Protein AF-A0A3C1L4R4-F1 (afdb_monomer)

Foldseek 3Di:
DQDPPPGDADDDDPDPLQDDDADDDPVVVVVLVVLVVVQVVLDVVLDPQADFHDDPNHTDDDSDADSRNHDDDQVNQQVVQLVVCVVVVHDSVPDGPLLVLLVVLQCCVQPVVDDQQVSCNNVSHPDSVVSVVSHPDNHCVVVVVVVVCCVVPPPVVVVVPDDDDDDD

Nearest PDB structures (foldseek):
  5dcf-assembly1_A  TM=4.908E-01  e=5.056E-01  Escherichia coli CFT073

Solvent-accessible surface area (backbone atoms only — not comparable to full-atom values): 10262 Å² total; per-residue (Å²): 76,80,41,90,100,74,42,71,46,88,61,80,77,96,48,85,83,76,69,81,88,78,90,73,55,69,71,55,52,52,54,52,50,55,42,50,54,54,47,52,53,37,42,63,75,46,54,90,68,48,64,85,45,65,54,98,91,39,81,49,87,75,82,68,52,42,83,61,51,43,74,64,50,73,66,58,55,30,50,52,47,28,51,52,32,46,75,70,75,41,82,40,80,85,49,34,73,68,43,57,54,26,50,52,49,19,45,42,40,27,72,70,65,46,57,58,62,60,49,11,57,71,74,70,42,97,43,39,75,67,46,55,75,38,47,82,55,55,70,59,45,67,60,53,52,50,54,52,50,43,70,74,72,38,78,63,62,57,68,73,74,54,95,69,80,82,79,132

Secondary structure (DSSP, 8-state):
-EETTTEE-PPPPSSGGG----PPPHHHHHHHHHHHHHHHHHHHHHGGGPPPEEETTEEE--SSB-TTSPBPPHHHHHHHHHHHHHHTT---TT-SHHHHHHHHHHHHHHTT---HHHHHHHHT-SSHHHHHTT----TTHHHHHHHHHHHHH-HHHHHHH---PPP-

Structure (mmCIF, N/CA/C/O backbone):
data_AF-A0A3C1L4R4-F1
#
_entry.id   AF-A0A3C1L4R4-F1
#
loop_
_atom_site.group_PDB
_atom_site.id
_atom_site.type_symbol
_atom_site.label_atom_id
_atom_site.label_alt_id
_atom_site.label_comp_id
_atom_site.label_asym_id
_atom_site.label_entity_id
_atom_site.label_seq_id
_atom_site.pdbx_PDB_ins_code
_atom_site.Cartn_x
_atom_site.Cartn_y
_atom_site.Cartn_z
_atom_site.occupancy
_atom_site.B_iso_or_equiv
_atom_site.auth_seq_id
_atom_site.auth_comp_id
_atom_site.auth_asym_id
_atom_site.auth_atom_id
_atom_site.pdbx_PDB_model_num
ATOM 1 N N . ILE A 1 1 ? 14.454 9.113 -6.965 1.00 69.62 1 ILE A N 1
ATOM 2 C CA . ILE A 1 1 ? 14.552 10.583 -7.130 1.00 69.62 1 ILE A CA 1
ATOM 3 C C . ILE A 1 1 ? 14.815 10.904 -8.598 1.00 69.62 1 ILE A C 1
ATOM 5 O O . ILE A 1 1 ? 15.331 10.041 -9.294 1.00 69.62 1 ILE A O 1
ATOM 9 N N . TYR A 1 2 ? 14.398 12.070 -9.090 1.00 75.56 2 TYR A N 1
ATOM 10 C CA . TYR A 1 2 ? 14.700 12.485 -10.464 1.00 75.56 2 TYR A CA 1
ATOM 11 C C . TYR A 1 2 ? 15.959 13.350 -10.463 1.00 75.56 2 TYR A C 1
ATOM 13 O O . TYR A 1 2 ? 16.041 14.293 -9.679 1.00 75.56 2 TYR A O 1
ATOM 21 N N . VAL A 1 3 ? 16.917 13.026 -11.327 1.00 77.19 3 VAL A N 1
ATOM 22 C CA . VAL A 1 3 ? 18.148 13.792 -11.528 1.00 77.19 3 VAL A CA 1
ATOM 23 C C . VAL A 1 3 ? 18.175 14.272 -12.975 1.00 77.19 3 VAL A C 1
ATOM 25 O O . VAL A 1 3 ? 18.022 13.489 -13.914 1.00 77.19 3 VAL A O 1
ATOM 28 N N . HIS A 1 4 ? 18.338 15.581 -13.163 1.00 60.81 4 HIS A N 1
ATOM 29 C CA . HIS A 1 4 ? 18.354 16.202 -14.485 1.00 60.81 4 HIS A CA 1
ATOM 30 C C . HIS A 1 4 ? 19.452 15.579 -15.371 1.00 60.81 4 HIS A C 1
ATOM 32 O O . HIS A 1 4 ? 20.565 15.362 -14.902 1.00 60.81 4 HIS A O 1
ATOM 38 N N . LYS A 1 5 ? 19.134 15.269 -16.638 1.00 65.25 5 LYS A N 1
ATOM 39 C CA . LYS A 1 5 ? 19.987 14.554 -17.623 1.00 65.25 5 LYS A CA 1
ATOM 40 C C . LYS A 1 5 ? 20.335 13.085 -17.318 1.00 65.25 5 LYS A C 1
ATOM 42 O O . LYS A 1 5 ? 20.870 12.423 -18.197 1.00 65.25 5 LYS A O 1
ATOM 47 N N . VAL A 1 6 ? 19.993 12.561 -16.139 1.00 72.38 6 VAL A N 1
ATOM 48 C CA . VAL A 1 6 ? 20.196 11.143 -15.767 1.00 72.38 6 VAL A CA 1
ATOM 49 C C . VAL A 1 6 ? 18.869 10.374 -15.753 1.00 72.38 6 VAL A C 1
ATOM 51 O O . VAL A 1 6 ? 18.811 9.204 -16.118 1.00 72.38 6 VAL A O 1
ATOM 54 N N . GLY A 1 7 ? 17.774 11.041 -15.379 1.00 75.62 7 GLY A N 1
ATOM 55 C CA . GLY A 1 7 ? 16.449 10.442 -15.262 1.00 75.62 7 GLY A CA 1
ATOM 5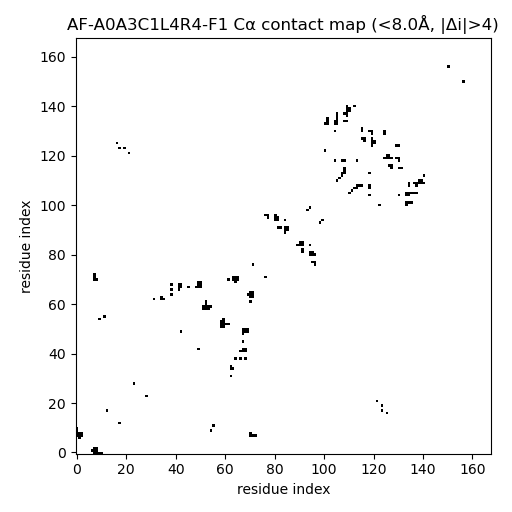6 C C . GLY A 1 7 ? 16.133 9.992 -13.836 1.00 75.62 7 GLY A C 1
ATOM 57 O O . GLY A 1 7 ? 16.526 10.628 -12.857 1.00 75.62 7 GLY A O 1
ATOM 58 N N . MET A 1 8 ? 15.352 8.920 -13.700 1.00 78.44 8 MET A N 1
ATOM 59 C CA . MET A 1 8 ? 15.033 8.351 -12.390 1.00 78.44 8 MET A CA 1
ATOM 60 C C . MET A 1 8 ? 16.244 7.594 -11.846 1.00 78.44 8 MET A C 1
ATOM 62 O O . MET A 1 8 ? 16.796 6.753 -12.543 1.00 78.44 8 MET A O 1
ATOM 66 N N . VAL A 1 9 ? 16.605 7.850 -10.590 1.00 78.88 9 VAL A N 1
ATOM 67 C CA . VAL A 1 9 ? 17.627 7.101 -9.842 1.00 78.88 9 VAL A CA 1
ATOM 68 C C . VAL A 1 9 ? 17.070 6.657 -8.490 1.00 78.88 9 VAL A C 1
ATOM 70 O O . VAL A 1 9 ? 16.121 7.259 -7.966 1.00 78.88 9 VAL A O 1
ATOM 73 N N . LEU A 1 10 ? 17.635 5.604 -7.907 1.00 78.81 10 LEU A N 1
ATOM 74 C CA . LEU A 1 10 ? 17.300 5.187 -6.546 1.00 78.81 10 LEU A CA 1
ATOM 75 C C . LEU A 1 10 ? 17.875 6.215 -5.561 1.00 78.81 10 LEU A C 1
ATOM 77 O O . LEU A 1 10 ? 19.039 6.585 -5.653 1.00 78.81 10 LEU A O 1
ATOM 81 N N . GLY A 1 11 ? 17.027 6.753 -4.682 1.00 69.50 11 GLY A N 1
ATOM 82 C CA . GLY A 1 11 ? 17.460 7.705 -3.654 1.00 69.50 11 GLY A CA 1
ATOM 83 C C . GLY A 1 11 ? 17.774 6.981 -2.347 1.00 69.50 11 GLY A C 1
ATOM 84 O O . GLY A 1 11 ? 17.216 5.902 -2.144 1.00 69.50 11 GLY A O 1
ATOM 85 N N . PRO A 1 12 ? 18.603 7.566 -1.466 1.00 64.62 12 PRO A N 1
ATOM 86 C CA . PRO A 1 12 ? 18.909 6.967 -0.172 1.00 64.62 12 PRO A CA 1
ATOM 87 C C . PRO A 1 12 ? 17.627 6.744 0.637 1.00 64.62 12 PRO A C 1
ATOM 89 O O . PRO A 1 12 ? 16.671 7.529 0.544 1.00 64.62 12 PRO A O 1
ATOM 92 N N . THR A 1 13 ? 17.600 5.687 1.449 1.00 63.44 13 THR A N 1
ATOM 93 C CA . THR A 1 13 ? 16.550 5.541 2.460 1.00 63.44 13 THR A CA 1
ATOM 94 C C . THR A 1 13 ? 16.604 6.749 3.400 1.00 63.44 13 THR A C 1
ATOM 96 O O . THR A 1 13 ? 17.674 7.215 3.787 1.00 63.44 13 THR A O 1
ATOM 99 N N . LYS A 1 14 ? 15.444 7.321 3.748 1.00 56.09 14 LYS A N 1
ATOM 100 C CA . LYS A 1 14 ? 15.394 8.533 4.590 1.00 56.09 14 LYS A CA 1
ATOM 101 C C . LYS A 1 14 ? 15.913 8.292 6.018 1.00 56.09 14 LYS A C 1
ATOM 103 O O . LYS A 1 14 ? 16.124 9.257 6.746 1.00 56.09 14 LYS A O 1
ATOM 108 N N . ASN A 1 15 ? 16.057 7.033 6.438 1.00 54.19 15 ASN A N 1
ATOM 109 C CA . ASN A 1 15 ? 16.427 6.614 7.785 1.00 54.19 15 ASN A CA 1
ATOM 110 C C . ASN A 1 15 ? 16.558 5.079 7.865 1.00 54.19 15 ASN A C 1
ATOM 112 O O . ASN A 1 15 ? 15.798 4.357 7.221 1.00 54.19 15 ASN A O 1
ATOM 116 N N . ALA A 1 16 ? 17.454 4.584 8.731 1.00 54.16 16 ALA A N 1
ATOM 117 C CA . ALA A 1 16 ? 17.684 3.149 8.979 1.00 54.16 16 ALA A CA 1
ATOM 118 C C . ALA A 1 16 ? 16.422 2.381 9.432 1.00 54.16 16 ALA A C 1
ATOM 120 O O . ALA A 1 16 ? 16.317 1.174 9.238 1.00 54.16 16 ALA A O 1
ATOM 121 N N . GLY A 1 17 ? 15.427 3.090 9.980 1.00 51.97 17 GLY A N 1
ATOM 122 C CA . GLY A 1 17 ? 14.133 2.529 10.386 1.00 51.97 17 GLY A CA 1
ATOM 123 C C . GLY A 1 17 ? 13.174 2.183 9.239 1.00 51.97 17 GLY A C 1
ATOM 124 O O . GLY A 1 17 ? 12.043 1.803 9.513 1.00 51.97 17 GLY A O 1
ATOM 125 N N . ALA A 1 18 ? 13.580 2.346 7.975 1.00 55.81 18 ALA A N 1
ATOM 126 C CA . ALA A 1 18 ? 12.785 1.954 6.809 1.00 55.81 18 ALA A CA 1
ATOM 127 C C . ALA A 1 18 ? 12.988 0.482 6.390 1.00 55.81 18 ALA A C 1
ATOM 129 O O . ALA A 1 18 ? 12.319 0.019 5.467 1.00 55.81 18 ALA A O 1
ATOM 130 N N . SER A 1 19 ? 13.907 -0.243 7.040 1.00 62.59 19 SER A N 1
ATOM 131 C CA . SER A 1 19 ? 14.094 -1.681 6.828 1.00 62.59 19 SER A CA 1
ATOM 132 C C . SER A 1 19 ? 13.076 -2.476 7.647 1.00 62.59 19 SER A C 1
ATOM 134 O O . SER A 1 19 ? 12.895 -2.220 8.837 1.00 62.59 19 SER A O 1
ATOM 136 N N . GLY A 1 20 ? 12.404 -3.438 7.017 1.00 67.81 20 GLY A N 1
ATOM 137 C CA . GLY A 1 20 ? 11.384 -4.261 7.659 1.00 67.81 20 GLY A CA 1
ATOM 138 C C . GLY A 1 20 ? 10.989 -5.463 6.806 1.00 67.81 20 GLY A C 1
ATOM 139 O O . GLY A 1 20 ? 11.265 -5.511 5.608 1.00 67.81 20 GLY A O 1
ATOM 140 N N . THR A 1 21 ? 10.335 -6.439 7.435 1.00 77.19 21 THR A N 1
ATOM 141 C CA . THR A 1 21 ? 9.783 -7.614 6.749 1.00 77.19 21 THR A CA 1
ATOM 142 C C . THR A 1 21 ? 8.290 -7.414 6.530 1.00 77.19 21 THR A C 1
ATOM 144 O O . THR A 1 21 ? 7.559 -7.129 7.476 1.00 77.19 21 THR A O 1
ATOM 147 N N . HIS A 1 22 ? 7.832 -7.591 5.291 1.00 79.44 22 HIS A N 1
ATOM 148 C CA . HIS A 1 22 ? 6.410 -7.624 4.960 1.00 79.44 22 HIS A CA 1
ATOM 149 C C . HIS A 1 22 ? 6.014 -9.037 4.545 1.00 79.44 22 HIS A C 1
ATOM 151 O O . HIS A 1 22 ? 6.553 -9.586 3.583 1.00 79.44 22 HIS A O 1
ATOM 157 N N . HIS A 1 23 ? 5.043 -9.608 5.254 1.00 83.12 23 HIS A N 1
ATOM 158 C CA . HIS A 1 23 ? 4.431 -10.871 4.866 1.00 83.12 23 HIS A CA 1
ATOM 159 C C . HIS A 1 23 ? 3.428 -10.613 3.742 1.00 83.12 23 HIS A C 1
ATOM 161 O O . HIS A 1 23 ? 2.510 -9.805 3.884 1.00 83.12 23 HIS A O 1
ATOM 167 N N . LEU A 1 24 ? 3.634 -11.277 2.608 1.00 85.50 24 LEU A N 1
ATOM 168 C CA . LEU A 1 24 ? 2.774 -11.161 1.436 1.00 85.50 24 LEU A CA 1
ATOM 169 C C . LEU A 1 24 ? 1.768 -12.310 1.427 1.00 85.50 24 LEU A C 1
ATOM 171 O O . LEU A 1 24 ? 2.111 -13.441 1.768 1.00 85.50 24 LEU A O 1
ATOM 175 N N . SER A 1 25 ? 0.535 -12.033 1.004 1.00 87.94 25 SER A N 1
ATOM 176 C CA . SER A 1 25 ? -0.443 -13.094 0.765 1.00 87.94 25 SER A CA 1
ATOM 177 C C . SER A 1 25 ? -0.022 -13.955 -0.429 1.00 87.94 25 SER A C 1
ATOM 179 O O . SER A 1 25 ? 0.686 -13.487 -1.325 1.00 87.94 25 SER A O 1
ATOM 181 N N . ALA A 1 26 ? -0.503 -15.200 -0.479 1.00 91.25 26 ALA A N 1
ATOM 182 C CA . ALA A 1 26 ? -0.207 -16.118 -1.579 1.00 91.25 26 ALA A CA 1
ATOM 183 C C . ALA A 1 26 ? -0.540 -15.504 -2.952 1.00 91.25 26 ALA A C 1
ATOM 185 O O . ALA A 1 26 ? 0.288 -15.541 -3.857 1.00 91.25 26 ALA A O 1
ATOM 186 N N . GLY A 1 27 ? -1.691 -14.834 -3.079 1.00 93.31 27 GLY A N 1
ATOM 187 C CA . GLY A 1 27 ? -2.075 -14.158 -4.322 1.00 93.31 27 GLY A CA 1
ATOM 188 C C . GLY A 1 27 ? -1.095 -13.059 -4.751 1.00 93.31 27 GLY A C 1
ATOM 189 O O . GLY A 1 27 ? -0.784 -12.941 -5.932 1.00 93.31 27 GLY A O 1
ATOM 190 N N . VAL A 1 28 ? -0.542 -12.285 -3.808 1.00 90.69 28 VAL A N 1
ATOM 191 C CA . VAL A 1 28 ? 0.492 -11.286 -4.131 1.00 90.69 28 VAL A CA 1
ATOM 192 C C . VAL A 1 28 ? 1.785 -11.967 -4.575 1.00 90.69 28 VAL A C 1
ATOM 194 O O . VAL A 1 28 ? 2.408 -11.512 -5.531 1.00 90.69 28 VAL A O 1
ATOM 197 N N . VAL A 1 29 ? 2.182 -13.062 -3.923 1.00 93.25 29 VAL A N 1
ATOM 198 C CA . VAL A 1 29 ? 3.367 -13.834 -4.325 1.00 93.25 29 VAL A CA 1
ATOM 199 C C . VAL A 1 29 ? 3.219 -14.360 -5.755 1.00 93.25 29 VAL A C 1
ATOM 201 O O . VAL A 1 29 ? 4.149 -14.199 -6.545 1.00 93.25 29 VAL A O 1
ATOM 204 N N . GLU A 1 30 ? 2.055 -14.902 -6.119 1.00 95.88 30 GLU A N 1
ATOM 205 C CA . GLU A 1 30 ? 1.783 -15.359 -7.489 1.00 95.88 30 GLU A CA 1
ATOM 206 C C . GLU A 1 30 ? 1.872 -14.221 -8.513 1.00 95.88 30 GLU A C 1
ATOM 208 O O . GLU A 1 30 ? 2.554 -14.344 -9.531 1.00 95.88 30 GLU A O 1
ATOM 213 N N . LEU A 1 31 ? 1.286 -13.057 -8.215 1.00 94.56 31 LEU A N 1
ATOM 214 C CA . LEU A 1 31 ? 1.388 -11.883 -9.090 1.00 94.56 31 LEU A CA 1
ATOM 215 C C . LEU A 1 31 ? 2.840 -11.410 -9.275 1.00 94.56 31 LEU A C 1
ATOM 217 O O . LEU A 1 31 ? 3.225 -10.983 -10.365 1.00 94.56 31 LEU A O 1
ATOM 221 N N . LEU A 1 32 ? 3.666 -11.489 -8.229 1.00 94.25 32 LEU A N 1
ATOM 222 C CA . LEU A 1 32 ? 5.084 -11.129 -8.306 1.00 94.25 32 LEU A CA 1
ATOM 223 C C . LEU A 1 32 ? 5.902 -12.142 -9.115 1.00 94.25 32 LEU A C 1
ATOM 225 O O . LEU A 1 32 ? 6.820 -11.734 -9.832 1.00 94.25 32 LEU A O 1
ATOM 229 N N . ARG A 1 33 ? 5.574 -13.437 -9.033 1.00 94.62 33 ARG A N 1
ATOM 230 C CA . ARG A 1 33 ? 6.178 -14.483 -9.875 1.00 94.62 33 ARG A CA 1
ATOM 231 C C . ARG A 1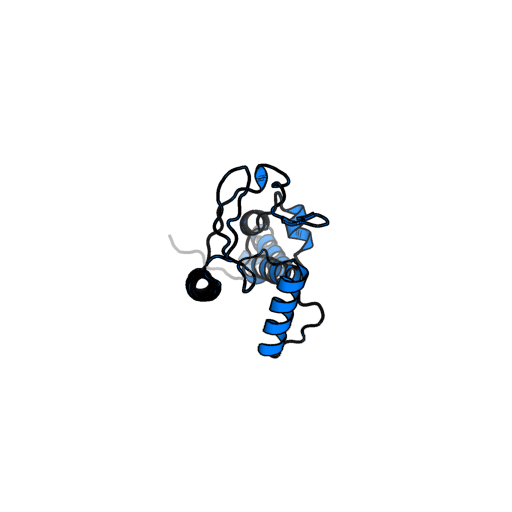 33 ? 5.854 -14.242 -11.346 1.00 94.62 33 ARG A C 1
ATOM 233 O O . ARG A 1 33 ? 6.779 -14.071 -12.138 1.00 94.62 33 ARG A O 1
ATOM 240 N N . ALA A 1 34 ? 4.575 -14.060 -11.670 1.00 95.06 34 ALA A N 1
ATOM 241 C CA . ALA A 1 34 ? 4.134 -13.730 -13.023 1.00 95.06 34 ALA A CA 1
ATOM 242 C C . ALA A 1 34 ? 4.795 -12.442 -13.552 1.00 95.06 34 ALA A C 1
ATOM 244 O O . ALA A 1 34 ? 5.209 -12.366 -14.710 1.00 95.06 34 ALA A O 1
ATOM 245 N N . ARG A 1 35 ? 4.976 -11.417 -12.700 1.00 94.56 35 ARG A N 1
ATOM 246 C CA . ARG A 1 35 ? 5.694 -10.197 -13.102 1.00 94.56 35 ARG A CA 1
ATOM 247 C C . ARG A 1 35 ? 7.160 -10.469 -13.438 1.00 94.56 35 ARG A C 1
ATOM 249 O O . ARG A 1 35 ? 7.659 -9.881 -14.397 1.00 94.56 35 ARG A O 1
ATOM 256 N N . ARG A 1 36 ? 7.851 -11.317 -12.670 1.00 93.12 36 ARG A N 1
ATOM 257 C CA . ARG A 1 36 ? 9.249 -11.688 -12.948 1.00 93.12 36 ARG A CA 1
ATOM 258 C C . ARG A 1 36 ? 9.383 -12.424 -14.277 1.00 93.12 36 ARG A C 1
ATOM 260 O O . ARG A 1 36 ? 10.307 -12.128 -15.025 1.00 93.12 36 ARG A O 1
ATOM 267 N N . GLU A 1 37 ? 8.451 -13.315 -14.595 1.00 93.69 37 GLU A N 1
ATOM 268 C CA . GLU A 1 37 ? 8.420 -14.015 -15.885 1.00 93.69 37 GLU A CA 1
ATOM 269 C C . GLU A 1 37 ? 8.212 -13.039 -17.049 1.00 93.69 37 GLU A C 1
ATOM 271 O O . GLU A 1 37 ? 8.998 -13.023 -17.998 1.00 93.69 37 GLU A O 1
ATOM 276 N N . ALA A 1 38 ? 7.227 -12.141 -16.936 1.00 91.94 38 ALA A N 1
ATOM 277 C CA . ALA A 1 38 ? 6.996 -11.097 -17.934 1.00 91.94 38 ALA A CA 1
ATOM 278 C C . ALA A 1 38 ? 8.228 -10.193 -18.121 1.00 91.94 38 ALA A C 1
ATOM 280 O O . ALA A 1 38 ? 8.598 -9.855 -19.243 1.00 91.94 38 ALA A O 1
ATOM 281 N N . GLN A 1 39 ? 8.906 -9.834 -17.028 1.00 92.62 39 GLN A N 1
ATOM 282 C CA . GLN A 1 39 ? 10.128 -9.034 -17.075 1.00 92.62 39 GLN A CA 1
ATOM 283 C C . GLN A 1 39 ? 11.298 -9.787 -17.726 1.00 92.62 39 GLN A C 1
ATOM 285 O O . GLN A 1 39 ? 12.090 -9.179 -18.443 1.00 92.62 39 GLN A O 1
ATOM 290 N N . ALA A 1 40 ? 11.422 -11.098 -17.507 1.00 90.75 40 ALA A N 1
ATOM 291 C CA . ALA A 1 40 ? 12.440 -11.908 -18.170 1.00 90.75 40 ALA A CA 1
ATOM 292 C C . ALA A 1 40 ? 12.234 -11.920 -19.695 1.00 90.75 40 ALA A C 1
ATOM 294 O O . ALA A 1 40 ? 13.201 -11.770 -20.444 1.00 90.75 40 ALA A O 1
ATOM 295 N N . ALA A 1 41 ? 10.978 -12.002 -20.148 1.00 91.38 41 ALA A N 1
ATOM 296 C CA . ALA A 1 41 ? 10.630 -11.879 -21.562 1.00 91.38 41 ALA A CA 1
ATOM 297 C C . ALA A 1 41 ? 10.946 -10.476 -22.123 1.00 91.38 41 ALA A C 1
ATOM 299 O O . ALA A 1 41 ? 11.568 -10.366 -23.181 1.00 91.38 41 ALA A O 1
ATOM 300 N N . GLU A 1 42 ? 10.595 -9.404 -21.396 1.00 92.00 42 GLU A N 1
ATOM 301 C CA . GLU A 1 42 ? 10.956 -8.017 -21.751 1.00 92.00 42 GLU A CA 1
ATOM 302 C C . GLU A 1 42 ? 12.481 -7.854 -21.892 1.00 92.00 42 GLU A C 1
ATOM 304 O O . GLU A 1 42 ? 12.971 -7.263 -22.856 1.00 92.00 42 GLU A O 1
ATOM 309 N N . ARG A 1 43 ? 13.250 -8.428 -20.960 1.00 90.56 43 ARG A N 1
ATOM 310 C CA . ARG A 1 43 ? 14.715 -8.380 -20.974 1.00 90.56 43 ARG A CA 1
ATOM 311 C C . ARG A 1 43 ? 15.308 -9.104 -22.175 1.00 90.56 43 ARG A C 1
ATOM 313 O O . ARG A 1 43 ? 16.209 -8.562 -22.811 1.00 90.56 43 ARG A O 1
ATOM 320 N N . LEU A 1 44 ? 14.796 -10.289 -22.509 1.00 90.25 44 LEU A N 1
ATOM 321 C CA . LEU A 1 44 ? 15.241 -11.036 -23.686 1.00 90.25 44 LEU A CA 1
ATOM 322 C C . LEU A 1 44 ? 14.981 -10.247 -24.979 1.00 90.25 44 LEU A C 1
ATOM 324 O O . LEU A 1 44 ? 15.845 -10.194 -25.854 1.00 90.25 44 LEU A O 1
ATOM 328 N N . ALA A 1 45 ? 13.829 -9.576 -25.069 1.00 88.31 45 ALA A N 1
ATOM 329 C CA . ALA A 1 45 ? 13.477 -8.735 -26.210 1.00 88.31 45 ALA A CA 1
ATOM 330 C C . ALA A 1 45 ? 14.387 -7.497 -26.348 1.00 88.31 45 ALA A C 1
ATOM 332 O O . ALA A 1 45 ? 14.692 -7.080 -27.464 1.00 88.31 45 ALA A O 1
ATOM 333 N N . CYS A 1 46 ? 14.859 -6.925 -25.235 1.00 85.56 46 CYS A N 1
ATOM 334 C CA . CYS A 1 46 ? 15.761 -5.767 -25.233 1.00 85.56 46 CYS A CA 1
ATOM 335 C C . CYS A 1 46 ? 17.250 -6.094 -25.464 1.00 85.56 46 CYS A C 1
ATOM 337 O O . CYS A 1 46 ? 18.039 -5.159 -25.620 1.00 85.56 46 CYS A O 1
ATOM 339 N N . ARG A 1 47 ? 17.646 -7.377 -25.511 1.00 78.19 47 ARG A N 1
ATOM 340 C CA . ARG A 1 47 ? 19.046 -7.826 -25.679 1.00 78.19 47 ARG A CA 1
ATOM 341 C C . ARG A 1 47 ? 20.009 -7.067 -24.742 1.00 78.19 47 ARG A C 1
ATOM 343 O O . ARG A 1 47 ? 19.795 -7.044 -23.533 1.00 78.19 47 ARG A O 1
ATOM 350 N N . GLU A 1 48 ? 21.060 -6.445 -25.279 1.00 73.12 48 GLU A N 1
ATOM 351 C CA . GLU A 1 48 ? 22.122 -5.764 -24.517 1.00 73.12 48 GLU A CA 1
ATOM 352 C C . GLU A 1 48 ? 21.708 -4.405 -23.930 1.00 73.12 48 GLU A C 1
ATOM 354 O O . GLU A 1 48 ? 22.433 -3.832 -23.123 1.00 73.12 48 GLU A O 1
ATOM 359 N N . ALA A 1 49 ? 20.530 -3.880 -24.281 1.00 83.75 49 ALA A N 1
ATOM 360 C CA . ALA A 1 49 ? 20.094 -2.557 -23.837 1.00 83.75 49 ALA A CA 1
ATOM 361 C C . ALA A 1 49 ? 19.446 -2.545 -22.436 1.00 83.75 49 ALA A C 1
ATOM 363 O O . ALA A 1 49 ? 18.970 -1.496 -21.998 1.00 83.75 49 ALA A O 1
ATOM 364 N N . TRP A 1 50 ? 19.380 -3.685 -21.735 1.00 88.75 50 TRP A N 1
ATOM 365 C CA . TRP A 1 50 ? 18.774 -3.750 -20.404 1.00 88.75 50 TRP A CA 1
ATOM 366 C C . TRP A 1 50 ? 19.735 -3.218 -19.327 1.00 88.75 50 TRP A C 1
ATOM 368 O O . TRP A 1 50 ? 20.792 -3.811 -19.110 1.00 88.75 50 TRP A O 1
ATOM 378 N N . PRO A 1 51 ? 19.385 -2.137 -18.611 1.00 89.69 51 PRO A N 1
ATOM 379 C CA . PRO A 1 51 ? 20.297 -1.499 -17.670 1.00 89.69 51 PRO A CA 1
ATOM 380 C C . PRO A 1 51 ? 20.532 -2.343 -16.411 1.00 89.69 51 PRO A C 1
ATOM 382 O O . PRO A 1 51 ? 19.601 -2.912 -15.832 1.00 89.69 51 PRO A O 1
ATOM 385 N N . THR A 1 52 ? 21.779 -2.343 -15.938 1.00 90.00 52 THR A N 1
ATOM 386 C CA . THR A 1 52 ? 22.135 -2.782 -14.583 1.00 90.00 52 THR A CA 1
ATOM 387 C C . THR A 1 52 ? 21.870 -1.643 -13.607 1.00 90.00 52 THR A C 1
ATOM 389 O O . THR A 1 52 ? 22.348 -0.527 -13.805 1.00 90.00 52 THR A O 1
ATOM 392 N N . HIS A 1 53 ? 21.122 -1.921 -12.539 1.00 90.06 53 HIS A N 1
ATOM 393 C CA . HIS A 1 53 ? 20.840 -0.942 -11.490 1.00 90.06 53 HIS A CA 1
ATOM 394 C C . HIS A 1 53 ? 21.684 -1.228 -10.263 1.00 90.06 53 HIS A C 1
ATOM 396 O O . HIS A 1 53 ? 21.800 -2.379 -9.840 1.00 90.06 53 HIS A O 1
ATOM 402 N N . THR A 1 54 ? 22.225 -0.173 -9.665 1.00 88.44 54 THR A N 1
ATOM 403 C CA . THR A 1 54 ? 22.955 -0.251 -8.403 1.00 88.44 54 THR A CA 1
ATOM 404 C C . THR A 1 54 ? 22.305 0.631 -7.342 1.00 88.44 54 THR A C 1
ATOM 406 O O . THR A 1 54 ? 21.713 1.672 -7.636 1.00 88.44 54 THR A O 1
ATOM 409 N N . TYR A 1 55 ? 22.390 0.191 -6.093 1.00 83.88 55 TYR A N 1
ATOM 410 C CA . TYR A 1 55 ? 21.957 0.923 -4.912 1.00 83.88 55 TYR A CA 1
ATOM 411 C C . TYR A 1 55 ? 23.002 0.720 -3.818 1.00 83.88 55 TYR A C 1
ATOM 413 O O . TYR A 1 55 ? 23.354 -0.418 -3.525 1.00 83.88 55 TYR A O 1
ATOM 421 N N . GLU A 1 56 ? 23.537 1.812 -3.267 1.00 84.19 56 GLU A N 1
ATOM 422 C CA . GLU A 1 56 ? 24.596 1.767 -2.239 1.00 84.19 56 GLU A CA 1
ATOM 423 C C . GLU A 1 56 ? 25.787 0.865 -2.640 1.00 84.19 56 GLU A C 1
ATOM 425 O O . GLU A 1 56 ? 26.320 0.093 -1.849 1.00 84.19 56 GLU A O 1
ATOM 430 N N . GLY A 1 57 ? 26.192 0.932 -3.915 1.00 84.00 57 GLY A N 1
ATOM 431 C CA . GLY A 1 57 ? 27.302 0.142 -4.468 1.00 84.00 57 GLY A CA 1
ATOM 432 C C . GLY A 1 57 ? 26.969 -1.322 -4.781 1.00 84.00 57 GLY A C 1
ATOM 433 O O . GLY A 1 57 ? 27.792 -2.012 -5.373 1.00 84.00 57 GLY A O 1
ATOM 434 N N . GLN A 1 58 ? 25.765 -1.792 -4.451 1.00 85.50 58 GLN A N 1
ATOM 435 C CA . GLN A 1 58 ? 25.319 -3.161 -4.704 1.00 85.50 58 GLN A CA 1
ATOM 436 C C . GLN A 1 58 ? 24.420 -3.235 -5.934 1.00 85.50 58 GLN A C 1
ATOM 438 O O . GLN A 1 58 ? 23.570 -2.371 -6.146 1.00 85.50 58 GLN A O 1
ATOM 443 N N . THR A 1 59 ? 24.579 -4.282 -6.745 1.00 89.00 59 THR A N 1
ATOM 444 C CA . THR A 1 59 ? 23.662 -4.535 -7.865 1.00 89.00 59 THR A CA 1
ATOM 445 C C . THR A 1 59 ? 22.300 -4.955 -7.325 1.00 89.00 59 THR A C 1
ATOM 447 O O . THR A 1 59 ? 22.207 -5.872 -6.511 1.00 89.00 59 THR A O 1
ATOM 450 N N . VAL A 1 60 ? 21.235 -4.309 -7.798 1.00 89.00 60 VAL A N 1
ATOM 451 C CA . VAL A 1 60 ? 19.861 -4.592 -7.377 1.00 89.00 60 VAL A CA 1
ATOM 452 C C . VAL A 1 60 ? 19.007 -5.068 -8.543 1.00 89.00 60 VAL A C 1
ATOM 454 O O . VAL A 1 60 ? 18.977 -4.469 -9.618 1.00 89.00 60 VAL A O 1
ATOM 457 N N . SER A 1 61 ? 18.257 -6.145 -8.310 1.00 87.94 61 SER A N 1
ATOM 458 C CA . SER A 1 61 ? 17.267 -6.642 -9.263 1.00 87.94 61 SER A CA 1
ATOM 459 C C . SER A 1 61 ? 15.923 -5.966 -9.011 1.00 87.94 61 SER A C 1
ATOM 461 O O . SER A 1 61 ? 15.229 -6.271 -8.040 1.00 87.94 61 SER A O 1
ATOM 463 N N . LEU A 1 62 ? 15.535 -5.050 -9.896 1.00 90.44 62 LEU A N 1
ATOM 464 C CA . LEU A 1 62 ? 14.250 -4.362 -9.805 1.00 90.44 62 LEU A CA 1
ATOM 465 C C . LEU A 1 62 ? 13.093 -5.311 -10.133 1.00 90.44 62 LEU A C 1
ATOM 467 O O . LEU A 1 62 ? 13.083 -5.930 -11.189 1.00 90.44 62 LEU A O 1
ATOM 471 N N . VAL A 1 63 ? 12.074 -5.361 -9.274 1.00 89.25 63 VAL A N 1
ATOM 472 C CA . VAL A 1 63 ? 10.847 -6.150 -9.515 1.00 89.25 63 VAL A CA 1
ATOM 473 C C . VAL A 1 63 ? 9.891 -5.439 -10.480 1.00 89.25 63 VAL A C 1
ATOM 475 O O . VAL A 1 63 ? 9.207 -6.068 -11.285 1.00 89.25 63 VAL A O 1
ATOM 478 N N . PHE A 1 64 ? 9.857 -4.106 -10.426 1.00 90.81 64 PHE A N 1
ATOM 479 C CA . PHE A 1 64 ? 9.025 -3.278 -11.292 1.00 90.81 64 PHE A CA 1
ATOM 480 C C . PHE A 1 64 ? 9.903 -2.378 -12.155 1.00 90.81 64 PHE A C 1
ATOM 482 O O . PHE A 1 64 ? 10.562 -1.462 -11.663 1.00 90.81 64 PHE A O 1
ATOM 489 N N . THR A 1 65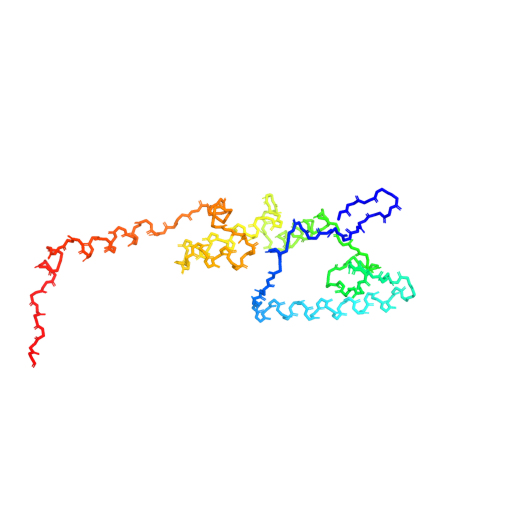 ? 9.872 -2.632 -13.456 1.00 92.31 65 THR A N 1
ATOM 490 C CA . THR A 1 65 ? 10.557 -1.850 -14.488 1.00 92.31 65 THR A CA 1
ATOM 491 C C . THR A 1 65 ? 9.572 -1.389 -15.550 1.00 92.31 65 THR A C 1
ATOM 493 O O . THR A 1 65 ? 8.490 -1.960 -15.697 1.00 92.31 65 THR A O 1
ATOM 496 N N . ASN A 1 66 ? 9.952 -0.364 -16.309 1.00 89.25 66 ASN A N 1
ATOM 497 C CA . ASN A 1 66 ? 9.341 -0.128 -17.611 1.00 89.25 66 ASN A CA 1
ATOM 498 C C . ASN A 1 66 ? 9.755 -1.239 -18.603 1.00 89.25 66 ASN A C 1
ATOM 500 O O . ASN A 1 66 ? 10.622 -2.058 -18.296 1.00 89.25 66 ASN A O 1
ATOM 504 N N . ALA A 1 67 ? 9.174 -1.231 -19.805 1.00 86.19 67 ALA A N 1
ATOM 505 C CA . ALA A 1 67 ? 9.417 -2.253 -20.828 1.00 86.19 67 ALA A CA 1
ATOM 506 C C . ALA A 1 67 ? 10.879 -2.347 -21.320 1.00 86.19 67 ALA A C 1
ATOM 508 O O . ALA A 1 67 ? 11.217 -3.283 -22.029 1.00 86.19 67 ALA A O 1
ATOM 509 N N . ARG A 1 68 ? 11.743 -1.384 -20.968 1.00 88.88 68 ARG A N 1
ATOM 510 C CA . ARG A 1 68 ? 13.180 -1.362 -21.298 1.00 88.88 68 ARG A CA 1
ATOM 511 C C . ARG A 1 68 ? 14.076 -1.585 -20.073 1.00 88.88 68 ARG A C 1
ATOM 513 O O . ARG A 1 68 ? 15.264 -1.292 -20.122 1.00 88.88 68 ARG A O 1
ATOM 520 N N . GLY A 1 69 ? 13.512 -2.003 -18.941 1.00 90.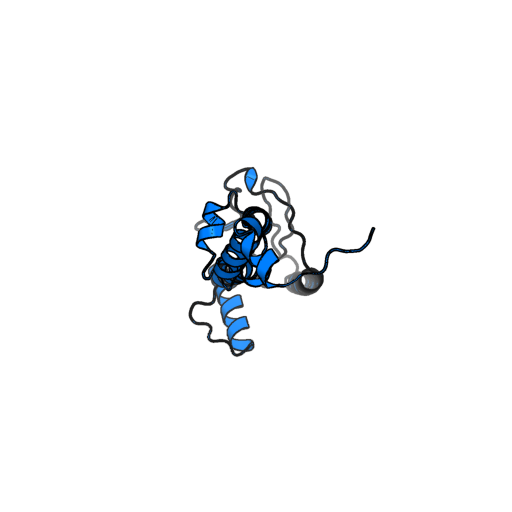00 69 GLY A N 1
ATOM 521 C CA . GLY A 1 69 ? 14.272 -2.265 -17.716 1.00 90.00 69 GLY A CA 1
ATOM 522 C C . GLY A 1 69 ? 14.595 -1.041 -16.865 1.00 90.00 69 GLY A C 1
ATOM 523 O O . GLY A 1 69 ? 15.238 -1.168 -15.827 1.00 90.00 69 GLY A O 1
ATOM 524 N N . GLY A 1 70 ? 14.139 0.149 -17.256 1.00 90.88 70 GLY A N 1
ATOM 525 C CA . GLY A 1 70 ? 14.331 1.372 -16.479 1.00 90.88 70 GLY A CA 1
ATOM 526 C C . GLY A 1 70 ? 13.375 1.489 -15.289 1.00 90.88 70 GLY A C 1
ATOM 527 O O . GLY A 1 70 ? 12.337 0.825 -15.224 1.00 90.88 70 GLY A O 1
ATOM 528 N N . LEU A 1 71 ? 13.702 2.393 -14.363 1.00 90.56 71 LEU A N 1
ATOM 529 C CA . LEU A 1 71 ? 12.865 2.697 -13.203 1.00 90.56 71 LEU A CA 1
ATOM 530 C C . LEU A 1 71 ? 11.497 3.251 -13.621 1.00 90.56 71 LEU A C 1
ATOM 532 O O . LEU A 1 71 ? 11.380 4.116 -14.494 1.00 90.56 71 LEU A O 1
ATOM 536 N N . VAL A 1 72 ? 10.450 2.783 -12.944 1.00 88.31 72 VAL A N 1
ATOM 537 C CA . VAL A 1 72 ? 9.091 3.307 -13.101 1.00 88.31 72 VAL A CA 1
ATOM 538 C C . VAL A 1 72 ? 8.954 4.580 -12.270 1.00 88.31 72 VAL A C 1
ATOM 540 O O . VAL A 1 72 ? 9.244 4.595 -11.074 1.00 88.31 72 VAL A O 1
ATOM 543 N N . ASN A 1 73 ? 8.502 5.669 -12.892 1.00 86.62 73 ASN A N 1
ATOM 544 C CA . ASN A 1 73 ? 8.225 6.901 -12.160 1.00 86.62 73 ASN A CA 1
ATOM 545 C C . ASN A 1 73 ? 6.857 6.841 -11.448 1.00 86.62 73 ASN A C 1
ATOM 547 O O . ASN A 1 73 ? 5.976 6.046 -11.788 1.00 86.62 73 ASN A O 1
ATOM 551 N N . ARG A 1 74 ? 6.656 7.718 -10.456 1.00 84.81 74 ARG A N 1
ATOM 552 C CA . ARG A 1 74 ? 5.423 7.754 -9.648 1.00 84.81 74 ARG A CA 1
ATOM 553 C C . ARG A 1 74 ? 4.163 7.958 -10.494 1.00 84.81 74 ARG A C 1
ATOM 555 O O . ARG A 1 74 ? 3.127 7.375 -10.191 1.00 84.81 74 ARG A O 1
ATOM 562 N N . GLN A 1 75 ? 4.244 8.779 -11.538 1.00 86.38 75 GLN A N 1
ATOM 563 C CA . GLN A 1 75 ? 3.103 9.078 -12.398 1.00 86.38 75 GLN A CA 1
ATOM 564 C C . GLN A 1 75 ? 2.691 7.859 -13.231 1.00 86.38 75 GLN A C 1
ATOM 566 O O . GLN A 1 75 ? 1.503 7.598 -13.377 1.00 86.38 75 GLN A O 1
ATOM 571 N N . ALA A 1 76 ? 3.651 7.088 -13.740 1.00 87.69 76 ALA A N 1
ATOM 572 C CA . ALA A 1 76 ? 3.403 5.851 -14.468 1.00 87.69 76 ALA A CA 1
ATOM 573 C C . ALA A 1 76 ? 2.756 4.796 -13.561 1.00 87.69 76 ALA A C 1
ATOM 575 O O . ALA A 1 76 ? 1.786 4.163 -13.968 1.00 87.69 76 ALA A O 1
ATOM 576 N N . ALA A 1 77 ? 3.220 4.673 -12.312 1.00 87.56 77 ALA A N 1
ATOM 577 C CA . ALA A 1 77 ? 2.576 3.812 -11.322 1.00 87.56 77 ALA A CA 1
ATOM 578 C C . ALA A 1 77 ? 1.132 4.256 -11.026 1.00 87.56 77 ALA A C 1
ATOM 580 O O . ALA A 1 77 ? 0.224 3.431 -11.028 1.00 87.56 77 ALA A O 1
ATOM 581 N N . ALA A 1 78 ? 0.893 5.560 -10.839 1.00 87.56 78 ALA A N 1
ATOM 582 C CA . ALA A 1 78 ? -0.458 6.088 -10.642 1.00 87.56 78 ALA A CA 1
ATOM 583 C C . ALA A 1 78 ? -1.366 5.799 -11.849 1.00 87.56 78 ALA A C 1
ATOM 585 O O . ALA A 1 78 ? -2.457 5.270 -11.669 1.00 87.56 78 ALA A O 1
ATOM 586 N N . LYS A 1 79 ? -0.884 6.040 -13.076 1.00 89.44 79 LYS A N 1
ATOM 587 C CA . LYS A 1 79 ? -1.611 5.723 -14.317 1.00 89.44 79 LYS A CA 1
ATOM 588 C C . LYS A 1 79 ? -1.940 4.235 -14.440 1.00 89.44 79 LYS A C 1
ATOM 590 O O . LYS A 1 79 ? -3.020 3.898 -14.913 1.00 89.44 79 LYS A O 1
ATOM 595 N N . ALA A 1 80 ? -1.036 3.349 -14.020 1.00 89.69 80 ALA A N 1
ATOM 596 C CA . ALA A 1 80 ? -1.292 1.911 -14.022 1.00 89.69 80 ALA A CA 1
ATOM 597 C C . ALA A 1 80 ? -2.442 1.538 -13.073 1.00 89.69 80 ALA A C 1
ATOM 599 O O . ALA A 1 80 ? -3.305 0.755 -13.459 1.00 89.69 80 ALA A O 1
ATOM 600 N N . VAL A 1 81 ? -2.492 2.144 -11.880 1.00 88.88 81 VAL A N 1
ATOM 601 C CA . VAL A 1 81 ? -3.595 1.954 -10.922 1.00 88.88 81 VAL A CA 1
ATOM 602 C C . VAL A 1 81 ? -4.912 2.493 -11.483 1.00 88.88 81 VAL A C 1
ATOM 604 O O . VAL A 1 81 ? -5.909 1.781 -11.471 1.00 88.88 81 VAL A O 1
ATOM 607 N N . THR A 1 82 ? -4.915 3.713 -12.027 1.00 89.94 82 THR A N 1
ATOM 608 C CA . THR A 1 82 ? -6.094 4.317 -12.671 1.00 89.94 82 THR A CA 1
ATOM 609 C C . THR A 1 82 ? -6.627 3.426 -13.794 1.00 89.94 82 THR A C 1
ATOM 611 O O . THR A 1 82 ? -7.819 3.149 -13.843 1.00 89.94 82 THR A O 1
ATOM 614 N N . ARG A 1 83 ? -5.744 2.909 -14.660 1.00 91.25 83 ARG A N 1
ATOM 615 C CA . ARG A 1 83 ? -6.131 1.995 -15.743 1.00 91.25 83 ARG A CA 1
ATOM 616 C C . ARG A 1 83 ? -6.746 0.701 -15.213 1.00 91.25 83 ARG A C 1
ATOM 618 O O . ARG A 1 83 ? -7.748 0.255 -15.759 1.00 91.25 83 ARG A O 1
ATOM 625 N N . ALA A 1 84 ? -6.161 0.114 -14.169 1.00 90.50 84 ALA A N 1
ATOM 626 C CA . ALA A 1 84 ? -6.698 -1.094 -13.548 1.00 90.50 84 ALA A CA 1
ATOM 627 C C . ALA A 1 84 ? -8.090 -0.849 -12.939 1.00 90.50 84 ALA A C 1
ATOM 629 O O . ALA A 1 84 ? -8.978 -1.676 -13.109 1.00 90.50 84 ALA A O 1
ATOM 630 N N . ALA A 1 85 ? -8.305 0.307 -12.300 1.00 89.81 85 ALA A N 1
ATOM 631 C CA . ALA A 1 85 ? -9.612 0.696 -11.775 1.00 89.81 85 ALA A CA 1
ATOM 632 C C . ALA A 1 85 ? -10.664 0.809 -12.889 1.00 89.81 85 ALA A C 1
ATOM 634 O O . ALA A 1 85 ? -11.729 0.207 -12.783 1.00 89.81 85 ALA A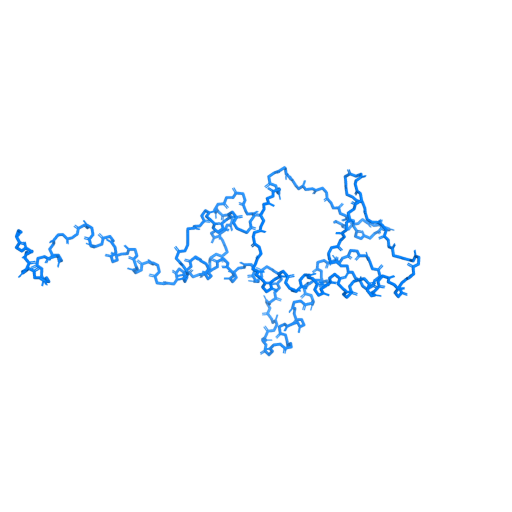 O 1
ATOM 635 N N . THR A 1 86 ? -10.335 1.484 -13.996 1.00 93.12 86 THR A N 1
ATOM 636 C CA . THR A 1 86 ? -11.229 1.581 -15.160 1.00 93.12 86 THR A CA 1
ATOM 637 C C . THR A 1 86 ? -11.557 0.208 -15.748 1.00 93.12 86 THR A C 1
ATOM 639 O O . THR A 1 86 ? -12.713 -0.069 -16.049 1.00 93.12 86 THR A O 1
ATOM 642 N N . GLN A 1 87 ? -10.564 -0.677 -15.882 1.00 94.19 87 GLN A N 1
ATOM 643 C CA . GLN A 1 87 ? -10.771 -2.045 -16.378 1.00 94.19 87 GLN A CA 1
ATOM 644 C C . GLN A 1 87 ? -11.658 -2.887 -15.452 1.00 94.19 87 GLN A C 1
ATOM 646 O O . GLN A 1 87 ? -12.347 -3.784 -15.923 1.00 94.19 87 GLN A O 1
ATOM 651 N N . ALA A 1 88 ? -11.662 -2.581 -14.155 1.00 92.06 88 ALA A N 1
ATOM 652 C CA . ALA A 1 88 ? -12.528 -3.208 -13.163 1.00 92.06 88 ALA A CA 1
ATOM 653 C C . ALA A 1 88 ? -13.921 -2.552 -13.057 1.00 92.06 88 ALA A C 1
ATOM 655 O O . ALA A 1 88 ? -14.703 -2.942 -12.194 1.00 92.06 88 ALA A O 1
ATOM 656 N N . GLY A 1 89 ? -14.239 -1.554 -13.892 1.00 93.69 89 GLY A N 1
ATOM 657 C CA . GLY A 1 89 ? -15.523 -0.844 -13.855 1.00 93.69 89 GLY A CA 1
ATOM 658 C C . GLY A 1 89 ? -15.667 0.152 -12.698 1.00 93.69 89 GLY A C 1
ATOM 659 O O . GLY A 1 89 ? -16.782 0.546 -12.367 1.00 93.69 89 GLY A O 1
ATOM 660 N N . LEU A 1 90 ? -14.560 0.556 -12.071 1.00 90.06 90 LEU A N 1
ATOM 661 C CA . LEU A 1 90 ? -14.548 1.543 -10.991 1.00 90.06 90 LEU A CA 1
ATOM 662 C C . LEU A 1 90 ? -14.339 2.955 -11.547 1.00 90.06 90 LEU A C 1
ATOM 664 O O . LEU A 1 90 ? -13.581 3.139 -12.504 1.00 90.06 90 LEU A O 1
ATOM 668 N N . ASP A 1 91 ? -14.940 3.957 -10.899 1.00 88.81 91 ASP A N 1
ATOM 669 C CA . ASP A 1 91 ? -14.621 5.364 -11.158 1.00 88.81 91 ASP A CA 1
ATOM 670 C C . ASP A 1 91 ? -13.160 5.640 -10.754 1.00 88.81 91 ASP A C 1
ATOM 672 O O . ASP A 1 91 ? -12.809 5.523 -9.576 1.00 88.81 91 ASP A O 1
ATOM 676 N N . PRO A 1 92 ? -12.274 5.986 -11.704 1.00 86.12 92 PRO A N 1
ATOM 677 C CA . PRO A 1 92 ? -10.875 6.232 -11.398 1.00 86.12 92 PRO A CA 1
ATOM 678 C C . PRO A 1 92 ? -10.632 7.556 -10.656 1.00 86.12 92 PRO A C 1
ATOM 680 O O . PRO A 1 92 ? -9.501 7.789 -10.207 1.00 86.12 92 PRO A O 1
ATOM 683 N N . GLN A 1 93 ? -11.625 8.447 -10.541 1.00 85.25 93 GLN A N 1
ATOM 684 C CA . GLN A 1 93 ? -11.455 9.745 -9.898 1.00 85.25 93 GLN A CA 1
ATOM 685 C C . GLN A 1 93 ? -11.033 9.574 -8.429 1.00 85.25 93 GLN A C 1
ATOM 687 O O . GLN A 1 93 ? -11.700 8.950 -7.612 1.00 85.25 93 GLN A O 1
ATOM 692 N N . GLY A 1 94 ? -9.863 10.118 -8.079 1.00 76.25 94 GLY A N 1
ATOM 693 C CA . GLY A 1 94 ? -9.313 10.005 -6.723 1.00 76.25 94 GLY A CA 1
ATOM 694 C C . GLY A 1 94 ? -8.693 8.642 -6.376 1.00 76.25 94 GLY A C 1
ATOM 695 O O . GLY A 1 94 ? -8.160 8.490 -5.272 1.00 76.25 94 GLY A O 1
ATOM 696 N N . ILE A 1 95 ? -8.674 7.669 -7.296 1.00 81.31 95 ILE A N 1
ATOM 697 C CA . ILE A 1 95 ? -7.956 6.402 -7.110 1.00 81.31 95 ILE A CA 1
ATOM 698 C C . ILE A 1 95 ? -6.486 6.579 -7.509 1.00 81.31 95 ILE A C 1
ATOM 700 O O . ILE A 1 95 ? -6.134 6.781 -8.670 1.00 81.31 95 ILE A O 1
ATOM 704 N N . ALA A 1 96 ? -5.598 6.460 -6.525 1.00 77.56 96 ALA A N 1
ATOM 705 C CA . ALA A 1 96 ? -4.154 6.447 -6.716 1.00 77.56 96 ALA A CA 1
ATOM 706 C C . ALA A 1 96 ? -3.485 5.501 -5.707 1.00 77.56 96 ALA A C 1
ATOM 708 O O . ALA A 1 96 ? -4.134 4.914 -4.843 1.00 77.56 96 ALA A O 1
ATOM 709 N N . THR A 1 97 ? -2.156 5.379 -5.773 1.00 74.88 97 THR A N 1
ATOM 710 C CA . THR A 1 97 ? -1.380 4.482 -4.893 1.00 74.88 97 THR A CA 1
ATOM 711 C C . THR A 1 97 ? -1.628 4.718 -3.398 1.00 74.88 97 THR A C 1
ATOM 713 O O . THR A 1 97 ? -1.625 3.776 -2.612 1.00 74.88 97 THR A O 1
ATOM 716 N N . HIS A 1 98 ? -1.882 5.966 -2.995 1.00 78.38 98 HIS A N 1
ATOM 717 C CA . HIS A 1 98 ? -2.189 6.308 -1.606 1.00 78.38 98 HIS A CA 1
ATOM 718 C C . HIS A 1 98 ? -3.612 5.897 -1.188 1.00 78.38 98 HIS A C 1
ATOM 720 O O . HIS A 1 98 ? -3.822 5.567 -0.024 1.00 78.38 98 HIS A O 1
ATOM 726 N N . THR A 1 99 ? -4.569 5.867 -2.120 1.00 80.56 99 THR A N 1
ATOM 727 C CA . THR A 1 99 ? -5.962 5.465 -1.877 1.00 80.56 99 THR A CA 1
ATOM 728 C C . THR A 1 99 ? -6.031 3.999 -1.463 1.00 80.56 99 THR A C 1
ATOM 730 O O . THR A 1 99 ? -6.630 3.689 -0.439 1.00 80.56 99 THR A O 1
ATOM 733 N N . GLY A 1 100 ? -5.305 3.114 -2.159 1.00 81.75 100 GLY A N 1
ATOM 734 C CA . GLY A 1 100 ? -5.244 1.691 -1.804 1.00 81.75 100 GLY A CA 1
ATOM 735 C C . GLY A 1 100 ? -4.707 1.442 -0.389 1.00 81.75 100 GLY A C 1
ATOM 736 O O . GLY A 1 100 ? -5.289 0.670 0.370 1.00 81.75 100 GLY A O 1
ATOM 737 N N . ARG A 1 101 ? -3.647 2.161 0.017 1.00 85.31 101 ARG A N 1
ATOM 738 C CA . ARG A 1 101 ? -3.120 2.072 1.391 1.00 85.31 101 ARG A CA 1
ATOM 739 C C . ARG A 1 101 ? -4.145 2.547 2.428 1.00 85.31 101 ARG A C 1
ATOM 741 O O . ARG A 1 101 ? -4.253 1.934 3.483 1.00 85.31 101 ARG A O 1
ATOM 748 N N . ARG A 1 102 ? -4.905 3.611 2.142 1.00 85.50 102 ARG A N 1
ATOM 749 C CA . ARG A 1 102 ? -5.972 4.109 3.035 1.00 85.50 102 ARG A CA 1
ATOM 750 C C . ARG A 1 102 ? -7.102 3.108 3.210 1.00 85.50 102 ARG A C 1
ATOM 752 O O . ARG A 1 102 ? -7.537 2.910 4.342 1.00 85.50 102 ARG A O 1
ATOM 759 N N . THR A 1 103 ? -7.532 2.466 2.127 1.00 86.00 103 THR A N 1
ATOM 760 C CA . THR A 1 103 ? -8.550 1.413 2.187 1.00 86.00 103 THR A CA 1
ATOM 761 C C . THR A 1 103 ? -8.074 0.255 3.056 1.00 86.00 103 THR A C 1
ATOM 763 O O . THR A 1 103 ? -8.770 -0.106 3.997 1.00 86.00 103 THR A O 1
ATOM 766 N N . ALA A 1 104 ? -6.858 -0.253 2.823 1.00 86.75 104 ALA A N 1
ATOM 767 C CA . ALA A 1 104 ? -6.302 -1.346 3.620 1.00 86.75 104 ALA A CA 1
ATOM 768 C C . ALA A 1 104 ? -6.239 -1.002 5.119 1.00 86.75 104 ALA A C 1
ATOM 770 O O . ALA A 1 104 ? -6.696 -1.784 5.943 1.00 86.75 104 ALA A O 1
ATOM 771 N N . VAL A 1 105 ? -5.735 0.187 5.476 1.00 89.94 105 VAL A N 1
ATOM 772 C CA . VAL A 1 105 ? -5.685 0.632 6.880 1.00 89.94 105 VAL A CA 1
ATOM 773 C C . VAL A 1 105 ? -7.084 0.735 7.489 1.00 89.94 105 VAL A C 1
ATOM 775 O O . VAL A 1 105 ? -7.292 0.272 8.606 1.00 89.94 105 VAL A O 1
ATOM 778 N N . THR A 1 106 ? -8.044 1.323 6.768 1.00 88.31 106 THR A N 1
ATOM 779 C CA . THR A 1 106 ? -9.407 1.510 7.287 1.00 88.31 106 THR A CA 1
ATOM 780 C C . THR A 1 106 ? -10.106 0.173 7.507 1.00 88.31 106 THR A C 1
ATOM 782 O O . THR A 1 106 ? -10.672 -0.018 8.573 1.00 88.31 106 THR A O 1
ATOM 785 N N . VAL A 1 107 ? -10.021 -0.766 6.561 1.00 89.06 107 VAL A N 1
ATOM 786 C CA . VAL A 1 107 ? -10.635 -2.100 6.687 1.00 89.06 107 VAL A CA 1
ATOM 787 C C . VAL A 1 107 ? -10.006 -2.890 7.838 1.00 89.06 107 VAL A C 1
ATOM 789 O O . VAL A 1 107 ? -10.721 -3.405 8.694 1.00 89.06 107 VAL A O 1
ATOM 792 N N . LEU A 1 108 ? -8.670 -2.935 7.918 1.00 91.62 108 LEU A N 1
ATOM 793 C CA . LEU A 1 108 ? -7.975 -3.654 8.994 1.00 91.62 108 LEU A CA 1
ATOM 794 C C . LEU A 1 108 ? -8.336 -3.104 10.380 1.00 91.62 108 LEU A C 1
ATOM 796 O O . LEU A 1 108 ? -8.490 -3.868 11.329 1.00 91.62 108 LEU A O 1
ATOM 800 N N . TYR A 1 109 ? -8.489 -1.785 10.488 1.00 92.94 109 TYR A N 1
ATOM 801 C CA . TYR A 1 109 ? -8.830 -1.146 11.748 1.00 92.94 109 TYR A CA 1
ATOM 802 C C . TYR A 1 109 ? -10.323 -1.276 12.073 1.00 92.94 109 TYR A C 1
ATOM 804 O O . TYR A 1 109 ? -10.683 -1.834 13.107 1.00 92.94 109 TYR A O 1
ATOM 812 N N . ALA A 1 110 ? -11.197 -0.763 11.208 1.00 89.62 110 ALA A N 1
ATOM 813 C CA . ALA A 1 110 ? -12.624 -0.599 11.478 1.00 89.62 110 ALA A CA 1
ATOM 814 C C . ALA A 1 110 ? -13.426 -1.900 11.375 1.00 89.62 110 ALA A C 1
ATOM 816 O O . ALA A 1 110 ? -14.359 -2.085 12.151 1.00 89.62 110 ALA A O 1
ATOM 817 N N . GLU A 1 111 ? -13.074 -2.783 10.437 1.00 86.88 111 GLU A N 1
ATOM 818 C CA . GLU A 1 111 ? -13.842 -4.001 10.151 1.00 86.88 111 GLU A CA 1
ATOM 819 C C . GLU A 1 111 ? -13.197 -5.232 10.789 1.00 86.88 111 GLU A C 1
ATOM 821 O O . GLU A 1 111 ? -13.873 -5.999 11.466 1.00 86.88 111 GLU A O 1
ATOM 826 N N . ALA A 1 112 ? -11.879 -5.403 10.634 1.00 88.81 112 ALA A N 1
ATOM 827 C CA . ALA A 1 112 ? -11.165 -6.553 11.19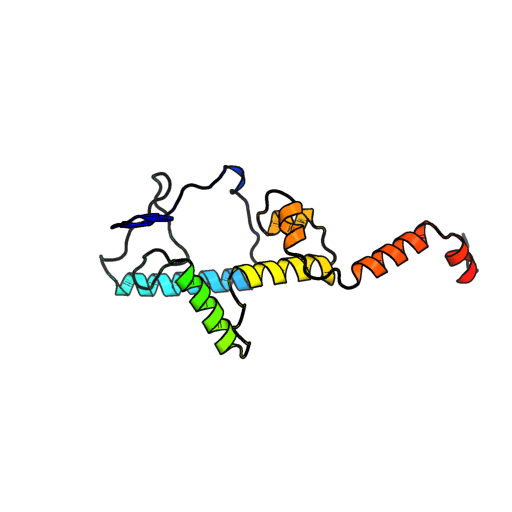8 1.00 88.81 112 ALA A CA 1
ATOM 828 C C . ALA A 1 112 ? -10.790 -6.383 12.681 1.00 88.81 112 ALA A C 1
ATOM 830 O O . ALA A 1 112 ? -10.271 -7.311 13.297 1.00 88.81 112 ALA A O 1
ATOM 831 N N . GLY A 1 113 ? -11.027 -5.205 13.265 1.00 89.69 113 GLY A N 1
ATOM 832 C CA . GLY A 1 113 ? -10.828 -4.986 14.694 1.00 89.69 113 GLY A CA 1
ATOM 833 C C . GLY A 1 113 ? -9.363 -4.860 15.136 1.00 89.69 113 GLY A C 1
ATOM 834 O O . GLY A 1 113 ? -9.127 -4.683 16.331 1.00 89.69 113 GLY A O 1
ATOM 835 N N . LEU A 1 114 ? -8.388 -4.876 14.220 1.00 93.38 114 LEU A N 1
ATOM 836 C CA . LEU A 1 114 ? -6.963 -4.920 14.569 1.00 93.38 114 LEU A CA 1
ATOM 837 C C . LEU A 1 114 ? -6.472 -3.644 15.261 1.00 93.38 114 LEU A C 1
ATOM 839 O O . LEU A 1 114 ? -7.025 -2.554 15.078 1.00 93.38 114 LEU A O 1
ATOM 843 N N . ASP A 1 115 ? -5.406 -3.797 16.044 1.00 93.00 115 ASP A N 1
ATOM 844 C CA . ASP A 1 115 ? -4.764 -2.695 16.746 1.00 93.00 115 ASP A CA 1
ATOM 845 C C . ASP A 1 115 ? -3.982 -1.779 15.793 1.00 93.00 115 ASP A C 1
ATOM 847 O O . ASP A 1 115 ? -3.387 -2.211 14.799 1.00 93.00 115 ASP A O 1
ATOM 851 N N . LEU A 1 116 ? -3.975 -0.481 16.099 1.00 91.62 116 LEU A N 1
ATOM 852 C CA . LEU A 1 116 ? -3.352 0.514 15.235 1.00 91.62 116 LEU A CA 1
ATOM 853 C C . LEU A 1 116 ? -1.823 0.366 15.190 1.00 91.62 116 LEU A C 1
ATOM 855 O O . LEU A 1 116 ? -1.222 0.678 14.156 1.00 91.62 116 LEU A O 1
ATOM 859 N N . SER A 1 117 ? -1.198 -0.137 16.261 1.00 91.50 117 SER A N 1
ATOM 860 C CA . SER A 1 117 ? 0.242 -0.401 16.325 1.00 91.50 117 SER A CA 1
ATOM 861 C C . SER A 1 117 ? 0.649 -1.540 15.384 1.00 91.50 117 SER A C 1
ATOM 863 O O . SER A 1 117 ? 1.632 -1.421 14.643 1.00 91.50 117 SER A O 1
ATOM 865 N N . ASP A 1 118 ? -0.156 -2.602 15.317 1.00 90.56 118 ASP A N 1
ATOM 866 C CA . ASP A 1 118 ? 0.068 -3.733 14.418 1.00 90.56 118 ASP A CA 1
ATOM 867 C C . ASP A 1 118 ? -0.135 -3.331 12.961 1.00 90.56 118 ASP A C 1
ATOM 869 O O . ASP A 1 118 ? 0.690 -3.654 12.100 1.00 90.56 118 ASP A O 1
ATOM 873 N N . ILE A 1 119 ? -1.169 -2.533 12.685 1.00 91.00 119 ILE A N 1
ATOM 874 C CA . ILE A 1 119 ? -1.390 -1.974 11.350 1.00 91.00 119 ILE A CA 1
ATOM 875 C C . ILE A 1 119 ? -0.233 -1.044 10.964 1.00 91.00 119 ILE A C 1
ATOM 877 O O . ILE A 1 119 ? 0.246 -1.114 9.831 1.00 91.00 119 ILE A O 1
ATOM 881 N N . ALA A 1 120 ? 0.255 -0.196 11.878 1.00 89.00 120 ALA A N 1
ATOM 882 C CA . ALA A 1 120 ? 1.388 0.694 11.625 1.00 89.00 120 ALA A CA 1
ATOM 883 C C . ALA A 1 120 ? 2.649 -0.089 11.241 1.00 89.00 120 ALA A C 1
ATOM 885 O O . ALA A 1 120 ? 3.300 0.259 10.251 1.00 89.00 120 ALA A O 1
ATOM 886 N N . ARG A 1 121 ? 2.942 -1.184 11.953 1.00 86.06 121 ARG A N 1
ATOM 887 C CA . ARG A 1 121 ? 4.034 -2.104 11.609 1.00 86.06 121 ARG A CA 1
ATOM 888 C C . ARG A 1 121 ? 3.813 -2.734 10.234 1.00 86.06 121 ARG A C 1
ATOM 890 O O . ARG A 1 121 ? 4.720 -2.713 9.404 1.00 86.06 121 ARG A O 1
ATOM 897 N N . TYR A 1 122 ? 2.599 -3.210 9.956 1.00 85.88 122 TYR A N 1
ATOM 898 C CA . TYR A 1 122 ? 2.241 -3.839 8.682 1.00 85.88 122 TYR A CA 1
ATOM 899 C C . TYR A 1 122 ? 2.390 -2.906 7.471 1.00 85.88 122 TYR A C 1
ATOM 901 O O . TYR A 1 122 ? 2.801 -3.358 6.404 1.00 85.88 122 TYR A O 1
ATOM 909 N N . VAL A 1 123 ? 2.096 -1.608 7.605 1.00 84.62 123 VAL A N 1
ATOM 910 C CA . VAL A 1 123 ? 2.224 -0.634 6.501 1.00 84.62 123 VAL A CA 1
ATOM 911 C C . VAL A 1 123 ? 3.565 0.113 6.480 1.00 84.62 123 VAL A C 1
ATOM 913 O O . VAL A 1 123 ? 3.776 0.964 5.609 1.00 84.62 123 VAL A O 1
ATOM 916 N N . GLY A 1 124 ? 4.471 -0.210 7.411 1.00 80.94 124 GLY A N 1
ATOM 917 C CA . GLY A 1 124 ? 5.816 0.362 7.494 1.00 80.94 124 GLY A CA 1
ATOM 918 C C . GLY A 1 124 ? 5.851 1.802 8.014 1.00 80.94 124 GLY A C 1
ATOM 919 O O . GLY A 1 124 ? 6.673 2.606 7.572 1.00 80.94 124 GLY A O 1
ATOM 920 N N . HIS A 1 125 ? 4.932 2.174 8.907 1.00 86.00 125 HIS A N 1
ATOM 921 C CA . HIS A 1 125 ? 4.958 3.466 9.589 1.00 86.00 125 HIS A CA 1
ATOM 922 C C . HIS A 1 125 ? 5.744 3.370 10.903 1.00 86.00 125 HIS A C 1
ATOM 924 O O . HIS A 1 125 ? 5.580 2.430 11.671 1.00 86.00 125 HIS A O 1
ATOM 930 N N . LYS A 1 126 ? 6.560 4.394 11.195 1.00 80.25 126 LYS A N 1
ATOM 931 C CA . LYS A 1 126 ? 7.367 4.476 12.429 1.00 80.25 126 LYS A CA 1
ATOM 932 C C . LYS A 1 126 ? 6.514 4.555 13.708 1.00 80.25 126 LYS A C 1
ATOM 934 O O . LYS A 1 126 ? 7.014 4.277 14.790 1.00 80.25 126 LYS A O 1
ATOM 939 N N . GLY A 1 127 ? 5.253 4.962 13.592 1.00 80.12 127 GLY A N 1
ATOM 940 C CA . GLY A 1 127 ? 4.337 5.050 14.720 1.00 80.12 127 GLY A CA 1
ATOM 941 C C . GLY A 1 127 ? 2.892 5.265 14.287 1.00 80.12 127 GLY A C 1
ATOM 942 O O . GLY A 1 127 ? 2.604 5.627 13.140 1.00 80.12 127 GLY A O 1
ATOM 943 N N . GLU A 1 128 ? 1.991 5.064 15.241 1.00 89.38 128 GLU A N 1
ATOM 944 C CA . GLU A 1 128 ? 0.541 5.050 15.046 1.00 89.38 128 GLU A CA 1
ATOM 945 C C . GLU A 1 128 ? -0.032 6.368 14.539 1.00 89.38 128 GLU A C 1
ATOM 947 O O . GLU A 1 128 ? -0.949 6.343 13.728 1.00 89.38 128 GLU A O 1
ATOM 952 N N . ALA A 1 129 ? 0.537 7.513 14.929 1.00 88.75 129 ALA A N 1
ATOM 953 C CA . ALA A 1 129 ? 0.038 8.830 14.526 1.00 88.75 129 ALA A CA 1
ATOM 954 C C . ALA A 1 129 ? -0.087 8.982 12.998 1.00 88.75 129 ALA A C 1
ATOM 956 O O . ALA A 1 129 ? -1.038 9.585 12.501 1.00 88.75 129 ALA A O 1
ATOM 957 N N . THR A 1 130 ? 0.839 8.389 12.232 1.00 84.25 130 THR A N 1
ATOM 958 C CA . THR A 1 130 ? 0.751 8.412 10.761 1.00 84.25 130 THR A CA 1
ATOM 959 C C . THR A 1 130 ? -0.380 7.514 10.270 1.00 84.25 130 THR A C 1
ATOM 961 O O . THR A 1 130 ? -1.109 7.886 9.356 1.00 84.25 130 THR A O 1
ATOM 964 N N . THR A 1 131 ? -0.546 6.340 10.877 1.00 87.38 131 THR A N 1
ATOM 965 C CA . THR A 1 131 ? -1.588 5.363 10.532 1.00 87.38 131 THR A CA 1
ATOM 966 C C . THR A 1 131 ? -2.984 5.859 10.910 1.00 87.38 131 THR A C 1
ATOM 968 O O . THR A 1 131 ? -3.911 5.684 10.126 1.00 87.38 131 THR A O 1
ATOM 971 N N . ALA A 1 132 ? -3.129 6.566 12.034 1.00 86.62 132 ALA A N 1
ATOM 972 C CA . ALA A 1 132 ? -4.383 7.175 12.475 1.00 86.62 132 ALA A CA 1
ATOM 973 C C . ALA A 1 132 ? -4.973 8.099 11.397 1.00 86.62 132 ALA A C 1
ATOM 975 O O . ALA A 1 132 ? -6.156 8.012 11.087 1.00 86.62 132 ALA A O 1
ATOM 976 N N . GLY A 1 133 ? -4.138 8.912 10.735 1.00 85.12 133 GLY A N 1
ATOM 977 C CA . GLY A 1 133 ? -4.580 9.802 9.651 1.00 85.12 133 GLY A CA 1
ATOM 978 C C . GLY A 1 133 ? -5.104 9.084 8.393 1.00 85.12 133 GLY A C 1
ATOM 979 O O . GLY A 1 133 ? -5.728 9.709 7.527 1.00 85.12 133 GLY A O 1
ATOM 980 N N . TYR A 1 134 ? -4.861 7.776 8.263 1.00 81.25 134 TYR A N 1
ATOM 981 C CA . TYR A 1 134 ? -5.379 6.959 7.164 1.00 81.25 134 TYR A CA 1
ATOM 982 C C . TYR A 1 134 ? -6.770 6.386 7.463 1.00 81.25 134 TYR A C 1
ATOM 984 O O . TYR A 1 134 ? -7.487 6.095 6.504 1.00 81.25 134 TYR A O 1
ATOM 992 N N . VAL A 1 135 ? -7.164 6.280 8.737 1.00 85.88 135 VAL A N 1
ATOM 993 C CA . V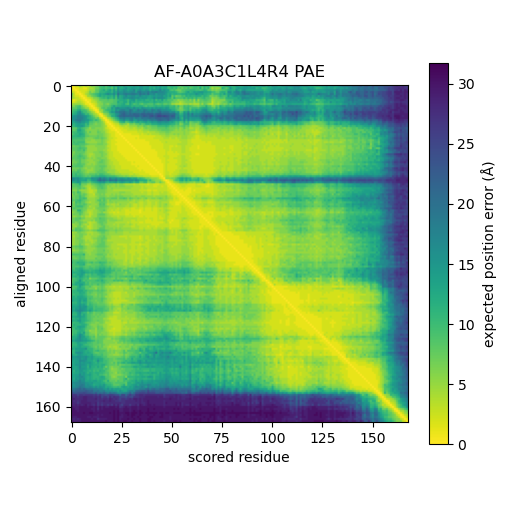AL A 1 135 ? -8.475 5.775 9.165 1.00 85.88 135 VAL A CA 1
ATOM 994 C C . VAL A 1 135 ? -9.559 6.782 8.777 1.00 85.88 135 VAL A C 1
ATOM 996 O O . VAL A 1 135 ? -9.555 7.928 9.221 1.00 85.88 135 VAL A O 1
ATOM 999 N N . ARG A 1 136 ? -10.480 6.373 7.899 1.00 85.62 136 ARG A N 1
ATOM 1000 C CA . ARG A 1 136 ? -11.597 7.222 7.437 1.00 85.62 136 ARG A CA 1
ATOM 1001 C C . ARG A 1 136 ? -12.904 6.987 8.188 1.00 85.62 136 ARG A C 1
ATOM 1003 O O . ARG A 1 136 ? -13.771 7.851 8.158 1.00 85.62 136 ARG A O 1
ATOM 1010 N N . SER A 1 137 ? -13.040 5.829 8.818 1.00 86.12 137 SER A N 1
ATOM 1011 C CA . SER A 1 137 ? -14.225 5.406 9.555 1.00 86.12 137 SER A CA 1
ATOM 1012 C C . SER A 1 137 ? -13.787 4.555 10.739 1.00 86.12 137 SER A C 1
ATOM 1014 O O . SER A 1 137 ? -12.785 3.849 10.645 1.00 86.12 137 SER A O 1
ATOM 1016 N N . LEU A 1 138 ? -14.535 4.625 11.838 1.00 86.69 138 LEU A N 1
ATOM 1017 C CA . LEU A 1 138 ? -14.365 3.730 12.984 1.00 86.69 138 LEU A CA 1
ATOM 1018 C C . LEU A 1 138 ? -15.271 2.493 12.889 1.00 86.69 138 LEU A C 1
ATOM 1020 O O . LEU A 1 138 ? -15.160 1.609 13.734 1.00 86.69 138 LEU A O 1
ATOM 1024 N N . GLY A 1 139 ? -16.158 2.429 11.888 1.00 89.19 139 GLY A N 1
ATOM 1025 C CA . GLY A 1 139 ? -17.164 1.374 11.772 1.00 89.19 139 GLY A CA 1
ATOM 1026 C C . GLY A 1 139 ? -17.973 1.223 13.063 1.00 89.19 139 GLY A C 1
ATOM 1027 O O . GLY A 1 139 ? -18.322 2.210 13.710 1.00 89.19 139 GLY A O 1
ATOM 1028 N N . GLU A 1 140 ? -18.190 -0.024 13.475 1.00 90.12 140 GLU A N 1
ATOM 1029 C CA . GLU A 1 140 ? -18.916 -0.364 14.705 1.00 90.12 140 GLU A CA 1
ATOM 1030 C C . GLU A 1 140 ? -18.039 -0.328 15.968 1.00 90.12 140 GLU A C 1
ATOM 1032 O O . GLU A 1 140 ? -18.530 -0.596 17.067 1.00 90.12 140 GLU A O 1
ATOM 1037 N N . ARG A 1 141 ? -16.746 0.019 15.862 1.00 90.06 141 ARG A N 1
ATOM 1038 C CA . ARG A 1 141 ? -15.831 -0.001 17.016 1.00 90.06 141 ARG A CA 1
ATOM 1039 C C . ARG A 1 141 ? -16.325 0.836 18.199 1.00 90.06 141 ARG A C 1
ATOM 1041 O O . ARG A 1 141 ? -16.274 0.311 19.3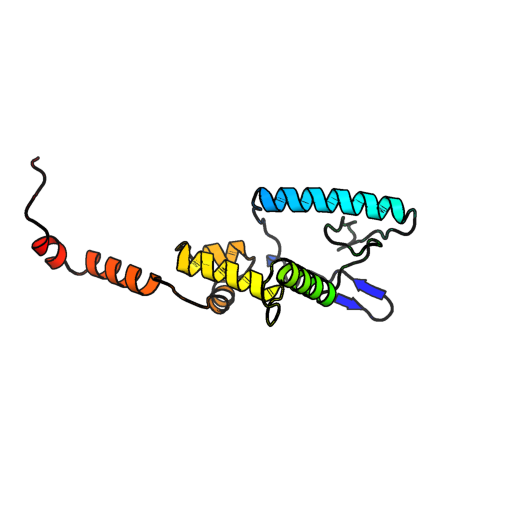06 1.00 90.06 141 ARG A O 1
ATOM 1048 N N . PRO A 1 142 ? -16.834 2.078 18.037 1.00 90.38 142 PRO A N 1
ATOM 1049 C CA . PRO A 1 142 ? -17.313 2.856 19.180 1.00 90.38 142 PRO A CA 1
ATOM 1050 C C . PRO A 1 142 ? -18.445 2.149 19.935 1.00 90.38 142 PRO A C 1
ATOM 1052 O O . PRO A 1 142 ? -18.455 2.135 21.164 1.00 90.38 142 PRO A O 1
ATOM 1055 N N . LYS A 1 143 ? -19.357 1.501 19.200 1.00 89.81 143 LYS A N 1
ATOM 1056 C CA . LYS A 1 143 ? -20.457 0.718 19.769 1.00 89.81 143 LYS A CA 1
ATOM 1057 C C . LYS A 1 143 ? -19.943 -0.533 20.482 1.00 89.81 143 LYS A C 1
ATOM 1059 O O . LYS A 1 143 ? -20.370 -0.803 21.600 1.00 89.81 143 LYS A O 1
ATOM 1064 N N . ALA A 1 144 ? -19.010 -1.263 19.872 1.00 88.25 144 ALA A N 1
ATOM 1065 C CA . ALA A 1 144 ? -18.394 -2.442 20.478 1.00 88.25 144 ALA A CA 1
ATOM 1066 C C . ALA A 1 144 ? -17.627 -2.091 21.767 1.00 88.25 144 ALA A C 1
ATOM 1068 O O . ALA A 1 144 ? -17.788 -2.767 22.781 1.00 88.25 144 ALA A O 1
ATOM 1069 N N . THR A 1 145 ? -16.859 -0.996 21.759 1.00 89.94 145 THR A N 1
ATOM 1070 C CA . THR A 1 145 ? -16.158 -0.482 22.944 1.00 89.94 145 THR A CA 1
ATOM 1071 C C . THR A 1 145 ? -17.140 -0.118 24.052 1.00 89.94 145 THR A C 1
ATOM 1073 O O . THR A 1 145 ? -16.935 -0.514 25.196 1.00 89.94 145 THR A O 1
ATOM 1076 N N . ALA A 1 146 ? -18.219 0.599 23.725 1.00 89.62 146 ALA A N 1
ATOM 1077 C CA . ALA A 1 146 ? -19.238 0.972 24.702 1.00 89.62 146 ALA A CA 1
ATOM 1078 C C . ALA A 1 146 ? -19.935 -0.258 25.308 1.00 89.62 146 ALA A C 1
ATOM 1080 O O . ALA A 1 146 ? -20.110 -0.319 26.521 1.00 89.62 146 ALA A O 1
ATOM 1081 N N . ALA A 1 147 ? -20.278 -1.257 24.488 1.00 87.75 147 ALA A N 1
ATOM 1082 C CA . ALA A 1 147 ? -20.883 -2.503 24.957 1.00 87.75 147 ALA A CA 1
ATOM 1083 C C . ALA A 1 147 ? -19.945 -3.288 25.889 1.00 87.75 147 ALA A C 1
ATOM 1085 O O . ALA A 1 147 ? -20.375 -3.761 26.940 1.00 87.75 147 ALA A O 1
ATOM 1086 N N . MET A 1 148 ? -18.656 -3.376 25.544 1.00 87.62 148 MET A N 1
ATOM 1087 C CA . MET A 1 148 ? -17.651 -4.031 26.383 1.00 87.62 148 MET A CA 1
ATOM 1088 C C . MET A 1 148 ? -17.470 -3.295 27.716 1.00 87.62 148 MET A C 1
ATOM 1090 O O . MET A 1 148 ? -17.525 -3.915 28.775 1.00 87.62 148 MET A O 1
ATOM 1094 N N . ALA A 1 149 ? -17.336 -1.967 27.683 1.00 88.88 149 ALA A N 1
ATOM 1095 C CA . ALA A 1 149 ? -17.236 -1.158 28.895 1.00 88.88 149 ALA A CA 1
ATOM 1096 C C . ALA A 1 149 ? -18.470 -1.329 29.794 1.00 88.88 149 ALA A C 1
ATOM 1098 O O . ALA A 1 149 ? -18.323 -1.518 30.998 1.00 88.88 149 ALA A O 1
ATOM 1099 N N . ALA A 1 150 ? -19.673 -1.338 29.211 1.00 89.19 150 ALA A N 1
ATOM 1100 C CA . ALA A 1 150 ? -20.908 -1.582 29.949 1.00 89.19 150 ALA A CA 1
ATOM 1101 C C . ALA A 1 150 ? -20.921 -2.972 30.606 1.00 89.19 150 ALA A C 1
ATOM 1103 O O . ALA A 1 150 ? -21.239 -3.071 31.785 1.00 89.19 150 ALA A O 1
ATOM 1104 N N . SER A 1 151 ? -20.498 -4.030 29.901 1.00 83.62 151 SER A N 1
ATOM 1105 C CA . SER A 1 151 ? -20.421 -5.378 30.493 1.00 83.62 151 SER A CA 1
ATOM 1106 C C . SER A 1 151 ? -19.439 -5.490 31.664 1.00 83.62 151 SER A C 1
ATOM 1108 O O . SER A 1 151 ? -19.637 -6.320 32.542 1.00 83.62 151 SER A O 1
ATOM 1110 N N . MET A 1 152 ? -18.396 -4.655 31.696 1.00 84.81 152 MET A N 1
ATOM 1111 C CA . MET A 1 152 ? -17.396 -4.659 32.769 1.00 84.81 152 MET A CA 1
ATOM 1112 C C . MET A 1 152 ? -17.802 -3.794 33.964 1.00 84.81 152 MET A C 1
ATOM 1114 O O . MET A 1 152 ? -17.439 -4.098 35.097 1.00 84.81 152 MET A O 1
ATOM 1118 N N . LEU A 1 153 ? -18.491 -2.680 33.705 1.00 84.88 153 LEU A N 1
ATOM 1119 C CA . LEU A 1 153 ? -18.747 -1.635 34.698 1.00 84.88 153 LEU A CA 1
ATOM 1120 C C . LEU A 1 153 ? -20.165 -1.670 35.271 1.00 84.88 153 LEU A C 1
ATOM 1122 O O . LEU A 1 153 ? -20.399 -1.037 36.298 1.00 84.88 153 LEU A O 1
ATOM 1126 N N . ASP A 1 154 ? -21.099 -2.381 34.635 1.00 79.38 154 ASP A N 1
ATOM 1127 C CA . ASP A 1 154 ? -22.505 -2.403 35.036 1.00 79.38 154 ASP A CA 1
ATOM 1128 C C . ASP A 1 154 ? -22.929 -3.793 35.563 1.00 79.38 154 ASP A C 1
ATOM 1130 O O . ASP A 1 154 ? -23.472 -4.616 34.817 1.00 79.38 154 ASP A O 1
ATOM 1134 N N . PRO A 1 155 ? -22.716 -4.090 36.864 1.00 62.47 155 PRO A N 1
ATOM 1135 C CA . PRO A 1 155 ? -23.063 -5.385 37.465 1.00 62.47 155 PRO A CA 1
ATOM 1136 C C . PRO A 1 155 ? -24.577 -5.678 37.461 1.00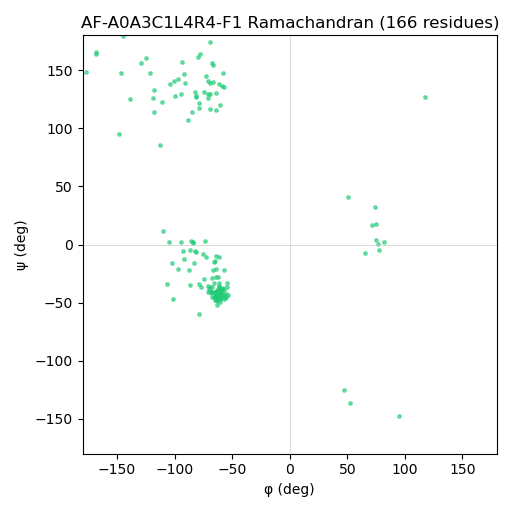 62.47 155 PRO A C 1
ATOM 1138 O O . PRO A 1 155 ? -25.006 -6.796 37.744 1.00 62.47 155 PRO A O 1
ATOM 1141 N N . VAL A 1 156 ? -25.418 -4.691 37.126 1.00 57.94 156 VAL A N 1
ATOM 1142 C CA . VAL A 1 156 ? -26.882 -4.833 37.075 1.00 57.94 156 VAL A CA 1
ATOM 1143 C C . VAL A 1 156 ? -27.357 -5.445 35.746 1.00 57.94 156 VAL A C 1
ATOM 1145 O O . VAL A 1 156 ? -28.484 -5.939 35.664 1.00 57.94 156 VAL A O 1
ATOM 1148 N N . ALA A 1 157 ? -26.509 -5.467 34.710 1.00 53.94 157 ALA A N 1
ATOM 1149 C CA . ALA A 1 157 ? -26.806 -6.135 33.442 1.00 53.94 157 ALA A CA 1
ATOM 1150 C C . ALA A 1 157 ? -26.813 -7.671 33.585 1.00 53.94 157 ALA A C 1
ATOM 1152 O O . ALA A 1 157 ? -27.705 -8.325 33.044 1.00 53.94 157 ALA A O 1
ATOM 1153 N N . GLU A 1 158 ? -25.903 -8.240 34.387 1.00 50.25 158 GLU A N 1
ATOM 1154 C CA . GLU A 1 158 ? -25.923 -9.670 34.742 1.00 50.25 158 GLU A CA 1
ATOM 1155 C C . GLU A 1 158 ? -27.172 -10.030 35.562 1.00 50.25 158 GLU A C 1
ATOM 1157 O O . GLU A 1 158 ? -27.829 -11.039 35.305 1.00 50.25 158 GLU A O 1
ATOM 1162 N N . ALA A 1 159 ? -27.571 -9.165 36.501 1.00 52.03 159 ALA A N 1
ATOM 1163 C CA . ALA A 1 159 ? -28.730 -9.400 37.362 1.00 52.03 159 ALA A CA 1
ATOM 1164 C C . ALA A 1 159 ? -30.080 -9.395 36.613 1.00 52.03 159 ALA A C 1
ATOM 1166 O O . ALA A 1 159 ? -31.050 -9.976 37.100 1.00 52.03 159 ALA A O 1
ATOM 1167 N N . ARG A 1 160 ? -30.165 -8.764 35.431 1.00 54.44 160 ARG A N 1
ATOM 1168 C CA . ARG A 1 160 ? -31.394 -8.696 34.616 1.00 54.44 160 ARG A CA 1
ATOM 1169 C C . ARG A 1 160 ? -31.529 -9.815 33.574 1.00 54.44 160 ARG A C 1
ATOM 1171 O O . ARG A 1 160 ? -32.625 -9.980 33.046 1.00 54.44 160 ARG A O 1
ATOM 1178 N N . LEU A 1 161 ? -30.472 -10.591 33.299 1.00 53.88 161 LEU A N 1
ATOM 1179 C CA . LEU A 1 161 ? -30.471 -11.674 32.296 1.00 53.88 161 LEU A CA 1
ATOM 1180 C C . LEU A 1 161 ? -30.524 -13.104 32.879 1.00 53.88 161 LEU A C 1
ATOM 1182 O O . LEU A 1 161 ? -30.576 -14.064 32.116 1.00 53.88 161 LEU A O 1
ATOM 1186 N N . GLY A 1 162 ? -30.612 -13.261 34.203 1.00 45.53 162 GLY A N 1
ATOM 1187 C CA . GLY A 1 162 ? -30.858 -14.547 34.872 1.00 45.53 162 GLY A CA 1
ATOM 1188 C C . GLY A 1 162 ? -29.689 -14.954 35.775 1.00 45.53 162 GLY A C 1
ATOM 1189 O O . GLY A 1 162 ? -28.545 -15.018 35.360 1.00 45.53 162 GLY A O 1
ATOM 1190 N N . GLY A 1 163 ? -29.892 -15.277 37.048 1.00 48.25 163 GLY A N 1
ATOM 1191 C CA . GLY A 1 163 ? -30.957 -16.176 37.473 1.00 48.25 163 GLY A CA 1
ATOM 1192 C C . GLY A 1 163 ? -30.684 -17.635 37.089 1.00 48.25 163 GLY A C 1
ATOM 1193 O O . GLY A 1 163 ? -31.607 -18.429 37.123 1.00 48.25 163 GLY A O 1
ATOM 1194 N N . GLN A 1 164 ? -29.451 -18.020 36.744 1.00 53.62 164 GLN A N 1
ATOM 1195 C CA . GLN A 1 164 ? -29.044 -19.427 36.765 1.00 53.62 164 GLN A CA 1
ATOM 1196 C C . GLN A 1 164 ? -27.553 -19.518 37.112 1.00 53.62 164 GLN A C 1
ATOM 1198 O O . GLN A 1 164 ? -26.680 -19.376 36.261 1.00 53.62 164 GLN A O 1
ATOM 1203 N N . ARG A 1 165 ? -27.255 -19.727 38.398 1.00 51.94 165 ARG A N 1
ATOM 1204 C CA . ARG A 1 165 ? -25.912 -20.148 38.816 1.00 51.94 165 ARG A CA 1
ATOM 1205 C C . ARG A 1 165 ? -25.689 -21.591 38.339 1.00 51.94 165 ARG A C 1
ATOM 1207 O O . ARG A 1 165 ? -26.620 -22.390 38.473 1.00 51.94 165 ARG A O 1
ATOM 1214 N N . PRO A 1 166 ? -24.499 -21.956 37.834 1.00 49.44 166 PRO A N 1
ATOM 1215 C CA . PRO A 1 166 ? -24.157 -23.357 37.641 1.00 49.44 166 PRO A CA 1
ATOM 1216 C C . PRO A 1 166 ? -24.115 -24.039 39.015 1.00 49.44 166 PRO A C 1
ATOM 1218 O O . PRO A 1 166 ? -23.529 -23.509 39.962 1.00 49.44 166 PRO A O 1
ATOM 1221 N N . SER A 1 167 ? -24.804 -25.174 39.132 1.00 51.25 167 SER A N 1
ATOM 1222 C CA . SER A 1 167 ? -24.680 -26.049 40.298 1.00 51.25 167 SER A CA 1
ATOM 1223 C C . SER A 1 167 ? -23.267 -26.635 40.320 1.00 51.25 167 SER A C 1
ATOM 1225 O O . SER A 1 167 ? -22.736 -26.948 39.256 1.00 51.25 167 SER A O 1
ATOM 1227 N N . LEU A 1 168 ? -22.706 -26.708 41.532 1.00 56.94 168 LEU A N 1
ATOM 1228 C CA . LEU A 1 168 ? -21.342 -27.135 41.875 1.00 56.94 168 LEU A CA 1
ATOM 1229 C C . LEU A 1 168 ? -20.872 -28.399 41.148 1.00 56.94 168 LEU A C 1
ATOM 1231 O O . LEU A 1 168 ? -21.692 -29.337 41.027 1.00 56.94 168 LEU A O 1
#

Radius of gyration: 24.03 Å; Cα contacts (8 Å, |Δi|>4): 130; chains: 1; bounding box: 59×43×68 Å

Sequence (168 aa):
IYVHKVGMVLGPTKNAGASGTHHLSAGVVELLRARREAQAAERLACREAWPTHTYEGQTVSLVFTNARGGLVNRQAAAKAVTRAATQAGLDPQGIATHTGRRTAVTVLYAEAGLDLSDIARYVGHKGEATTAGYVRSLGERPKATAAMAASMLDPVAEARLGGQRPSL

Mean predicted aligned error: 10.11 Å

pLDDT: mean 82.42, std 12.31, range [45.53, 95.88]